Protein AF-A0A227J2Y8-F1 (afdb_monomer)

Sequence (54 aa):
MHQQIIKFWFEELTPQNWFENNPELDKHIASRFASVLEQAARCELFNWRDSAQG

Mean predicted aligned error: 2.52 Å

pLDDT: mean 95.43, std 2.85, range [78.81, 98.19]

InterPro domains:
  IPR010323 Protein of unknown function DUF924 [PF06041] (5-53)
  IPR011990 Tetratricopeptide-like helical domain superfamily [SSF48452] (2-54)

Organism: Vibrio parahaemolyticus (NCBI:txid670)

Foldseek 3Di:
DLVVVVCCPPPVDDPVVVVDDDVVVVVVCCVVCVVVVVCVVVCVVVCCVVDPSD

Solvent-accessible surface area (backbone atoms only — not comparable to full-atom values): 3305 Å² total; per-residue (Å²): 113,52,63,59,55,50,41,43,62,70,70,74,42,53,81,65,64,77,76,52,92,46,74,66,58,51,51,50,51,47,71,74,41,43,71,56,52,53,36,50,75,68,54,72,53,61,69,36,72,79,40,97,77,57

Radius of gyration: 12.28 Å; Cα contacts (8 Å, |Δi|>4): 21; chains: 1; bounding box: 29×19×26 Å

Structure (mmCIF, N/CA/C/O backbone):
data_AF-A0A227J2Y8-F1
#
_entry.id   AF-A0A227J2Y8-F1
#
loop_
_atom_site.group_PDB
_atom_site.id
_atom_site.type_symbol
_atom_site.label_atom_id
_atom_site.label_alt_id
_atom_site.label_comp_id
_atom_site.label_asym_id
_atom_site.label_entity_id
_atom_site.label_seq_id
_atom_site.pdbx_PDB_ins_code
_atom_site.Cartn_x
_atom_site.Cartn_y
_atom_site.Cartn_z
_atom_site.occupancy
_atom_site.B_iso_or_equiv
_atom_site.auth_seq_id
_atom_site.auth_comp_id
_atom_site.auth_asym_id
_atom_site.auth_atom_id
_atom_site.pdbx_PDB_model_num
ATOM 1 N N . MET A 1 1 ? 9.026 -7.109 0.823 1.00 78.81 1 MET A N 1
ATOM 2 C CA . MET A 1 1 ? 8.541 -5.806 1.332 1.00 78.81 1 MET A CA 1
ATOM 3 C C . MET A 1 1 ? 7.142 -5.509 0.788 1.00 78.81 1 MET A C 1
ATOM 5 O O . MET A 1 1 ? 6.245 -5.362 1.607 1.00 78.81 1 MET A O 1
ATOM 9 N N . HIS A 1 2 ? 6.899 -5.606 -0.531 1.00 90.75 2 HIS A N 1
ATOM 10 C CA . HIS A 1 2 ? 5.539 -5.602 -1.115 1.00 90.75 2 HIS A CA 1
ATOM 11 C C . HIS A 1 2 ? 4.596 -6.645 -0.476 1.00 90.75 2 HIS A C 1
ATOM 13 O O . HIS A 1 2 ? 3.443 -6.344 -0.187 1.00 90.75 2 HIS A O 1
ATOM 19 N N . GLN A 1 3 ? 5.104 -7.836 -0.122 1.00 93.56 3 GLN A N 1
ATOM 20 C CA . GLN A 1 3 ? 4.301 -8.892 0.509 1.00 93.56 3 GLN A CA 1
ATOM 21 C C . GLN A 1 3 ? 3.655 -8.462 1.837 1.00 93.56 3 GLN A C 1
ATOM 23 O O . GLN A 1 3 ? 2.558 -8.912 2.147 1.00 93.56 3 GLN A O 1
ATOM 28 N N . GLN A 1 4 ? 4.308 -7.602 2.626 1.00 94.31 4 GLN A N 1
ATOM 29 C CA . GLN A 1 4 ? 3.737 -7.109 3.887 1.00 94.31 4 GLN A CA 1
ATOM 30 C C . GLN A 1 4 ? 2.587 -6.130 3.637 1.00 94.31 4 GLN A C 1
ATOM 32 O O . GLN A 1 4 ? 1.620 -6.137 4.387 1.00 94.31 4 GLN A O 1
ATOM 37 N N . ILE A 1 5 ? 2.671 -5.332 2.567 1.00 95.62 5 ILE A N 1
ATOM 38 C CA . ILE A 1 5 ? 1.596 -4.430 2.137 1.00 95.62 5 ILE A CA 1
ATOM 39 C C . ILE A 1 5 ? 0.408 -5.254 1.641 1.00 95.62 5 ILE A C 1
ATOM 41 O O . ILE A 1 5 ? -0.715 -5.017 2.065 1.00 95.62 5 ILE A O 1
ATOM 45 N N . ILE A 1 6 ? 0.654 -6.271 0.809 1.00 95.69 6 ILE A N 1
ATOM 46 C CA . ILE A 1 6 ? -0.398 -7.175 0.326 1.00 95.69 6 ILE A CA 1
ATOM 47 C C . ILE A 1 6 ? -1.092 -7.864 1.504 1.00 95.69 6 ILE A C 1
ATOM 49 O O . ILE A 1 6 ? -2.313 -7.827 1.597 1.00 95.69 6 ILE A O 1
ATOM 53 N N . LYS A 1 7 ? -0.335 -8.439 2.444 1.00 96.62 7 LYS A N 1
ATOM 54 C CA . LYS A 1 7 ? -0.924 -9.063 3.638 1.00 96.62 7 LYS A CA 1
ATOM 55 C C . LYS A 1 7 ? -1.729 -8.077 4.472 1.00 96.62 7 LYS A C 1
ATOM 57 O O . LYS A 1 7 ? -2.834 -8.401 4.884 1.00 96.62 7 LYS A O 1
ATOM 62 N N . PHE A 1 8 ? -1.227 -6.862 4.664 1.00 96.56 8 PHE A N 1
ATOM 63 C CA . PHE A 1 8 ? -1.973 -5.835 5.377 1.00 96.56 8 PHE A CA 1
ATOM 64 C C . PHE A 1 8 ? -3.329 -5.553 4.712 1.00 96.56 8 PHE A C 1
ATOM 66 O O . PHE A 1 8 ? -4.360 -5.600 5.373 1.00 96.56 8 PHE A O 1
ATOM 73 N N . TRP A 1 9 ? -3.353 -5.344 3.395 1.00 95.81 9 TRP A N 1
ATOM 74 C CA . TRP A 1 9 ? -4.591 -5.030 2.680 1.00 95.81 9 TRP A CA 1
ATOM 75 C C . TRP A 1 9 ? -5.570 -6.207 2.570 1.00 95.81 9 TRP A C 1
ATOM 77 O O . TRP A 1 9 ? -6.775 -5.974 2.632 1.00 95.81 9 TRP A O 1
ATOM 87 N N . PHE A 1 10 ? -5.081 -7.441 2.404 1.00 95.06 10 PHE A N 1
ATOM 88 C CA . PHE A 1 10 ? -5.921 -8.611 2.103 1.00 95.06 10 PHE A CA 1
ATOM 89 C C . PHE A 1 10 ? -6.152 -9.576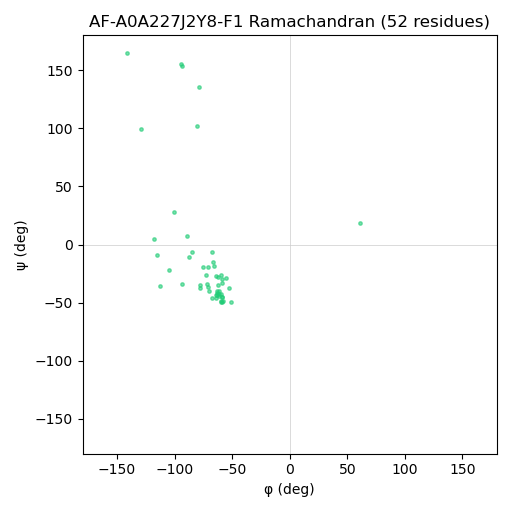 3.276 1.00 95.06 10 PHE A C 1
ATOM 91 O O . PHE A 1 10 ? -7.112 -10.341 3.229 1.00 95.06 10 PHE A O 1
ATOM 98 N N . GLU A 1 11 ? -5.295 -9.576 4.299 1.00 96.50 11 GLU A N 1
ATOM 99 C CA . GLU A 1 11 ? -5.412 -10.458 5.474 1.00 96.50 11 GLU A CA 1
ATOM 100 C C . GLU A 1 11 ? -5.738 -9.679 6.759 1.00 96.50 11 GLU A C 1
ATOM 102 O O . GLU A 1 11 ? -6.466 -10.194 7.605 1.00 96.50 11 GLU A O 1
ATOM 107 N N . GLU A 1 12 ? -5.214 -8.458 6.927 1.00 95.81 12 GLU A N 1
ATOM 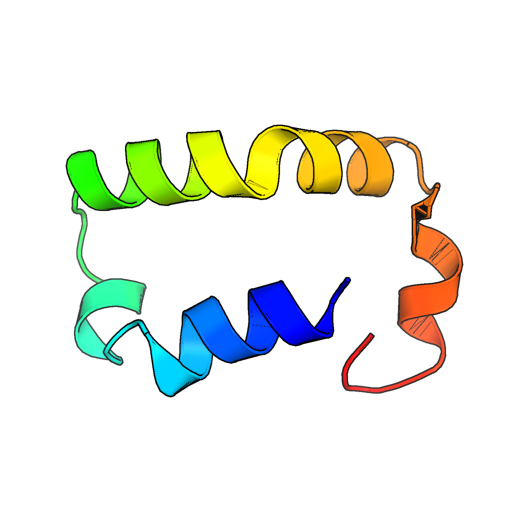108 C CA . GLU A 1 12 ? -5.421 -7.665 8.154 1.00 95.81 12 GLU A CA 1
ATOM 109 C C . GLU A 1 12 ? -6.615 -6.701 8.055 1.00 95.81 12 GLU A C 1
ATOM 111 O O . GLU A 1 12 ? -7.300 -6.467 9.052 1.00 95.81 12 GLU A O 1
ATOM 116 N N . LEU A 1 13 ? -6.883 -6.146 6.868 1.00 95.88 13 LEU A N 1
ATOM 117 C CA . LEU A 1 13 ? -8.042 -5.289 6.620 1.00 95.88 13 LEU A CA 1
ATOM 118 C C . LEU A 1 13 ? -9.236 -6.071 6.082 1.00 95.88 13 LEU A C 1
ATOM 120 O O . LEU A 1 13 ? -9.105 -7.088 5.404 1.00 95.88 13 LEU A O 1
ATOM 124 N N . THR A 1 14 ? -10.428 -5.536 6.335 1.00 94.50 14 THR A N 1
ATO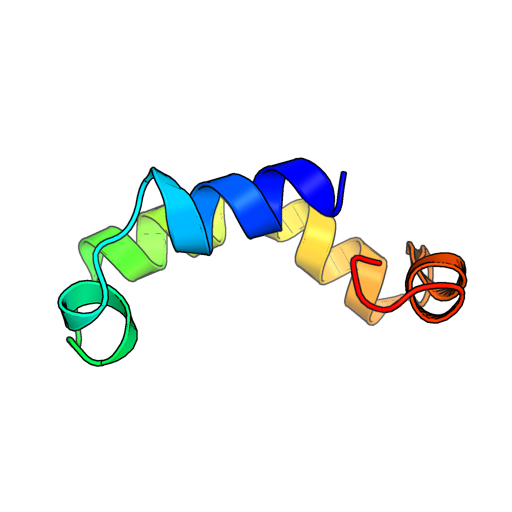M 125 C CA . THR A 1 14 ? -11.652 -6.009 5.687 1.00 94.50 14 THR A CA 1
ATOM 126 C C . THR A 1 14 ? -11.966 -5.162 4.449 1.00 94.50 14 THR A C 1
ATOM 128 O O . THR A 1 14 ? -11.603 -3.984 4.415 1.00 94.50 14 THR A O 1
ATOM 131 N N . PRO A 1 15 ? -12.713 -5.689 3.459 1.00 93.81 15 PRO A N 1
ATOM 132 C CA . PRO A 1 15 ? -13.139 -4.901 2.300 1.00 93.81 15 PRO A CA 1
ATOM 133 C C . PRO A 1 15 ? -13.903 -3.619 2.662 1.00 93.81 15 PRO A C 1
ATOM 135 O O . PRO A 1 15 ? -13.830 -2.641 1.928 1.00 93.81 15 PRO A O 1
ATOM 138 N N . GLN A 1 16 ? -14.606 -3.589 3.802 1.00 94.81 16 GLN A N 1
ATOM 139 C CA . GLN A 1 16 ? -15.260 -2.375 4.300 1.00 94.81 16 GLN A CA 1
ATOM 140 C C . GLN A 1 16 ? -14.237 -1.281 4.627 1.00 94.81 16 GLN A C 1
ATOM 142 O O . GLN A 1 16 ? -14.448 -0.123 4.274 1.00 94.81 16 GLN A O 1
ATOM 147 N N . ASN A 1 17 ? -13.111 -1.645 5.245 1.00 95.31 17 ASN A N 1
ATOM 148 C CA . ASN A 1 17 ? -12.075 -0.690 5.634 1.00 95.31 17 ASN A CA 1
ATOM 149 C C . ASN A 1 17 ? -11.396 -0.018 4.435 1.00 95.31 17 ASN A C 1
ATOM 151 O O . ASN A 1 17 ? -10.787 1.029 4.604 1.00 95.31 17 ASN A O 1
ATOM 155 N N . TRP A 1 18 ? -11.498 -0.588 3.230 1.00 94.19 18 TRP A N 1
ATOM 156 C CA . TRP A 1 18 ? -10.927 0.015 2.022 1.00 94.19 18 TRP A CA 1
ATOM 157 C C . TRP A 1 18 ? -11.705 1.246 1.546 1.00 94.19 18 TRP A C 1
ATOM 159 O O . TRP A 1 18 ? -11.145 2.100 0.863 1.00 94.19 18 TRP A O 1
ATOM 169 N N . PHE A 1 19 ? -12.997 1.319 1.875 1.00 94.31 19 PHE A N 1
ATOM 170 C CA . PHE A 1 19 ? -13.908 2.371 1.409 1.00 94.31 19 PHE A CA 1
ATOM 171 C C . PHE A 1 19 ? -14.439 3.248 2.547 1.00 94.31 19 PHE A C 1
ATOM 173 O O . PHE A 1 19 ? -15.095 4.259 2.300 1.00 94.31 19 PHE A O 1
ATOM 180 N N . GLU A 1 20 ? -14.184 2.857 3.792 1.00 95.38 20 GLU A N 1
ATOM 181 C CA . GLU A 1 20 ? -14.542 3.619 4.977 1.00 95.38 20 GLU A CA 1
ATOM 182 C C . GLU A 1 20 ? -13.550 4.765 5.206 1.00 95.38 20 GLU A C 1
ATOM 184 O O . GLU A 1 20 ? -12.337 4.579 5.158 1.00 95.38 20 GLU A O 1
ATOM 189 N N . ASN A 1 21 ? -14.067 5.955 5.515 1.00 94.25 21 ASN A N 1
ATOM 190 C CA . ASN A 1 21 ? -13.240 7.051 6.005 1.00 94.25 21 ASN A CA 1
ATOM 191 C C . ASN A 1 21 ? -12.985 6.848 7.505 1.00 94.25 21 ASN A C 1
ATOM 193 O O . ASN A 1 21 ? -13.868 7.108 8.326 1.00 94.25 21 ASN A O 1
ATOM 197 N N . ASN A 1 22 ? -11.794 6.360 7.849 1.00 96.44 22 ASN A N 1
ATOM 198 C CA . ASN A 1 22 ? -11.392 6.082 9.221 1.00 96.44 22 ASN A CA 1
ATOM 199 C C . ASN A 1 22 ? -10.031 6.741 9.527 1.00 96.44 22 ASN A C 1
ATOM 201 O O . ASN A 1 22 ? -8.985 6.160 9.228 1.00 96.44 22 ASN A O 1
ATOM 205 N N . PRO A 1 23 ? -10.021 7.913 10.195 1.00 96.75 23 PRO A N 1
ATOM 206 C CA . PRO A 1 23 ? -8.791 8.657 10.472 1.00 96.75 23 PRO A CA 1
ATOM 207 C C . PRO A 1 23 ? -7.752 7.899 11.310 1.00 96.75 23 PRO A C 1
ATOM 209 O O . PRO A 1 23 ? -6.559 8.188 11.227 1.00 96.75 23 PRO A O 1
ATOM 212 N N . GLU A 1 24 ? -8.178 6.948 12.145 1.00 97.00 24 GLU A N 1
ATOM 213 C CA . GLU A 1 24 ? -7.253 6.140 12.947 1.00 97.00 24 GLU A CA 1
ATOM 214 C C . GLU A 1 24 ? -6.590 5.049 12.102 1.00 97.00 24 GLU A C 1
ATOM 216 O O . GLU A 1 24 ? -5.388 4.805 12.240 1.00 97.00 24 GLU A O 1
ATOM 221 N N . LEU A 1 25 ? -7.335 4.455 11.166 1.00 96.44 25 LEU A N 1
ATOM 222 C CA . LEU A 1 25 ? -6.766 3.563 10.161 1.00 96.44 25 LEU A CA 1
ATOM 223 C C . LEU A 1 25 ? -5.783 4.315 9.253 1.00 96.44 25 LEU A C 1
ATOM 225 O O . LEU A 1 25 ? -4.680 3.821 9.024 1.00 96.44 25 LEU A O 1
ATOM 229 N N . ASP A 1 26 ? -6.123 5.529 8.816 1.00 96.94 26 ASP A N 1
ATOM 230 C CA . ASP A 1 26 ? -5.238 6.363 7.994 1.00 96.94 26 ASP A CA 1
ATOM 231 C C . A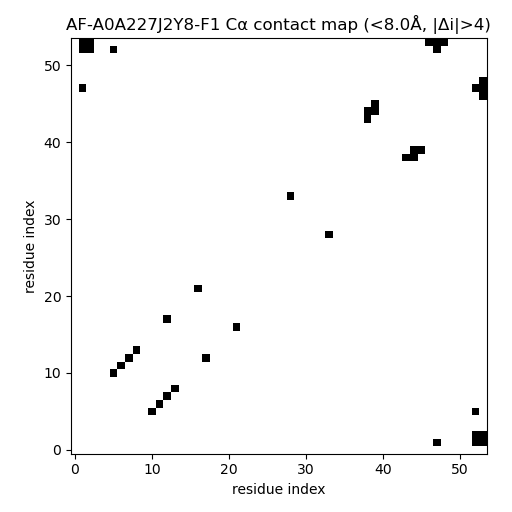SP A 1 26 ? -3.908 6.653 8.701 1.00 96.94 26 ASP A C 1
ATOM 233 O O . ASP A 1 26 ? -2.831 6.488 8.119 1.00 96.94 26 ASP A O 1
ATOM 237 N N . LYS A 1 27 ? -3.955 7.022 9.990 1.00 97.69 27 LYS A N 1
ATOM 238 C CA . LYS A 1 27 ? -2.749 7.208 10.814 1.00 97.69 27 LYS A CA 1
ATOM 239 C C . LYS A 1 27 ? -1.943 5.920 10.937 1.00 97.69 27 LYS A C 1
ATOM 241 O O . LYS A 1 27 ? -0.713 5.969 10.885 1.00 97.69 27 LYS A O 1
ATOM 246 N N . HIS A 1 28 ? -2.610 4.778 11.098 1.00 96.69 28 HIS A N 1
ATOM 247 C CA . HIS A 1 28 ? -1.940 3.485 11.189 1.00 96.69 28 HIS A CA 1
ATOM 248 C C . HIS A 1 28 ? -1.217 3.128 9.882 1.00 96.69 28 HIS A C 1
ATOM 250 O O . HIS A 1 28 ? -0.040 2.763 9.915 1.00 96.69 28 HIS A O 1
ATOM 256 N N . ILE A 1 29 ? -1.877 3.308 8.733 1.00 96.62 29 ILE A N 1
ATOM 257 C CA . ILE A 1 29 ? -1.293 3.102 7.399 1.00 96.62 29 ILE A CA 1
ATOM 258 C C . ILE A 1 29 ? -0.092 4.027 7.199 1.00 96.62 29 ILE A C 1
ATOM 260 O O . ILE A 1 29 ? 0.988 3.560 6.826 1.00 96.62 29 ILE A O 1
ATOM 264 N N . ALA A 1 30 ? -0.254 5.321 7.493 1.00 97.00 30 ALA A N 1
ATOM 265 C CA . ALA A 1 30 ? 0.809 6.309 7.359 1.00 97.00 30 ALA A CA 1
ATOM 266 C C . ALA A 1 30 ? 2.013 5.953 8.240 1.00 97.00 30 ALA A C 1
ATOM 268 O O . ALA A 1 30 ? 3.137 5.899 7.751 1.00 97.00 30 ALA A O 1
ATOM 269 N N . SER A 1 31 ? 1.793 5.629 9.515 1.00 97.00 31 SER A N 1
ATOM 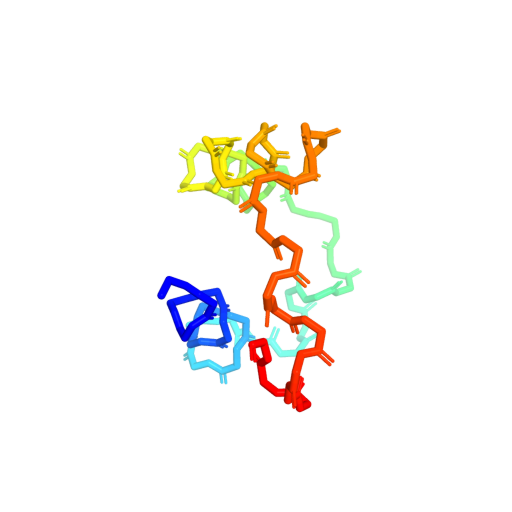270 C CA . SER A 1 31 ? 2.876 5.262 10.430 1.00 97.00 31 SER A CA 1
ATOM 271 C C . SER A 1 31 ? 3.608 3.990 9.996 1.00 97.00 31 SER A C 1
ATOM 273 O O . SER A 1 31 ? 4.833 3.931 10.098 1.00 97.00 31 SER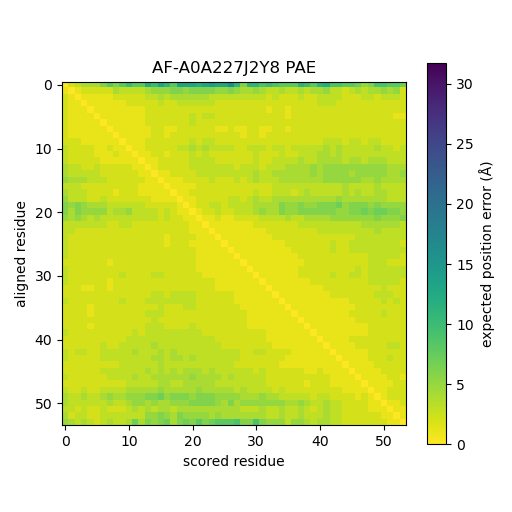 A O 1
ATOM 275 N N . ARG A 1 32 ? 2.883 2.982 9.499 1.00 96.75 32 ARG A N 1
ATOM 276 C CA . ARG A 1 32 ? 3.454 1.678 9.138 1.00 96.75 32 ARG A CA 1
ATOM 277 C C . ARG A 1 32 ? 4.188 1.691 7.798 1.00 96.75 32 ARG A C 1
ATOM 279 O O . ARG A 1 32 ? 5.188 0.989 7.656 1.00 96.75 32 ARG A O 1
ATOM 286 N N . PHE A 1 33 ? 3.717 2.472 6.825 1.00 97.25 33 PHE A N 1
ATOM 287 C CA . PHE A 1 33 ? 4.223 2.429 5.448 1.00 97.25 33 PHE A CA 1
ATOM 288 C C . PHE A 1 33 ? 4.857 3.735 4.947 1.00 97.25 33 PHE A C 1
ATOM 290 O O . PHE A 1 33 ? 5.289 3.768 3.796 1.00 97.25 33 PHE A O 1
ATOM 297 N N . ALA A 1 34 ? 5.004 4.774 5.784 1.00 97.25 34 ALA A N 1
ATOM 298 C CA . ALA A 1 34 ? 5.627 6.051 5.400 1.00 97.25 34 ALA A CA 1
ATOM 299 C C . ALA A 1 34 ? 6.994 5.881 4.720 1.00 97.25 34 ALA A C 1
ATOM 301 O O . ALA A 1 34 ? 7.205 6.399 3.628 1.00 97.25 34 ALA A O 1
ATOM 302 N N . SER A 1 35 ? 7.903 5.096 5.307 1.00 96.81 35 SER A N 1
ATOM 303 C CA . SER A 1 35 ? 9.227 4.876 4.707 1.00 96.81 35 SER A CA 1
ATOM 304 C C . SER A 1 35 ? 9.139 4.188 3.341 1.00 96.81 35 SER A C 1
ATOM 306 O O . SER A 1 35 ? 9.910 4.499 2.439 1.00 96.81 35 SER A O 1
ATOM 308 N N . VAL A 1 36 ? 8.178 3.278 3.158 1.00 96.62 36 VAL A N 1
ATOM 309 C CA . VAL A 1 36 ? 7.982 2.589 1.877 1.00 96.62 36 VAL A CA 1
ATOM 310 C C . VAL A 1 36 ? 7.447 3.549 0.820 1.00 96.62 36 VAL A C 1
ATOM 312 O O . VAL A 1 36 ? 7.899 3.521 -0.322 1.00 96.62 36 VAL A O 1
ATOM 315 N N . LEU A 1 37 ? 6.521 4.427 1.213 1.00 96.88 37 LEU A N 1
ATOM 316 C CA . LEU A 1 37 ? 5.992 5.482 0.356 1.00 96.88 37 LEU A CA 1
ATOM 317 C C . LEU A 1 37 ? 7.100 6.448 -0.086 1.00 96.88 37 LEU A C 1
ATOM 319 O O . LEU A 1 37 ? 7.168 6.795 -1.262 1.00 96.88 37 LEU A O 1
ATOM 323 N N . GLU A 1 38 ? 8.000 6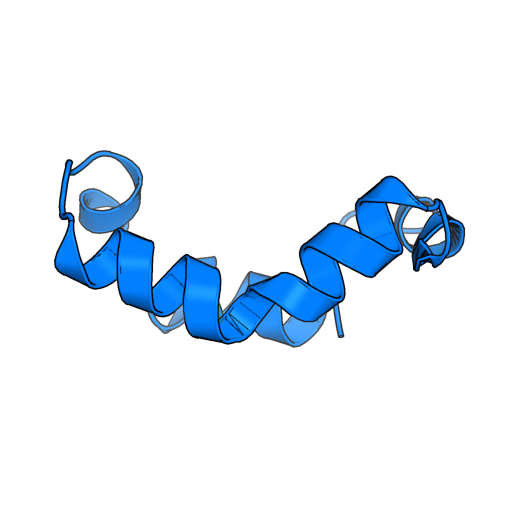.833 0.822 1.00 97.94 38 GLU A N 1
ATOM 324 C CA . GLU A 1 38 ? 9.159 7.672 0.492 1.00 97.94 38 GLU A CA 1
ATOM 325 C C . GLU A 1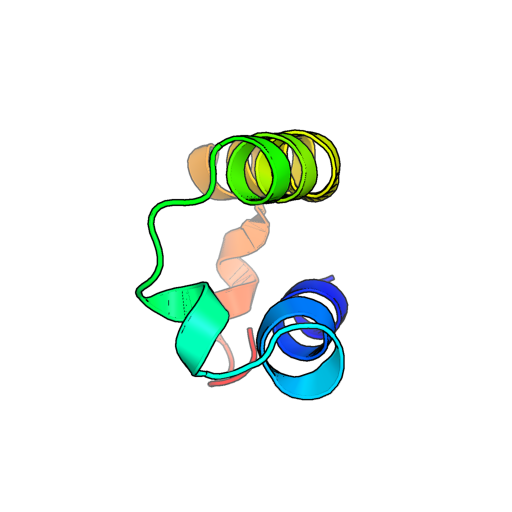 38 ? 10.102 6.997 -0.515 1.00 97.94 38 GLU A C 1
ATOM 327 O O . GLU A 1 38 ? 10.517 7.635 -1.484 1.00 97.94 38 GLU A O 1
ATOM 332 N N . GLN A 1 39 ? 10.407 5.708 -0.333 1.00 97.69 39 GLN A N 1
ATOM 333 C CA . GLN A 1 39 ? 11.238 4.935 -1.267 1.00 97.69 39 GLN A CA 1
ATOM 334 C C . GLN A 1 39 ? 10.567 4.808 -2.644 1.00 97.69 39 GLN A C 1
ATOM 336 O O . GLN A 1 39 ? 11.205 5.016 -3.679 1.00 97.69 39 GLN A O 1
ATOM 341 N N . ALA A 1 40 ? 9.260 4.525 -2.670 1.00 96.25 40 ALA A N 1
ATOM 342 C CA . ALA A 1 40 ? 8.474 4.470 -3.901 1.00 96.25 40 ALA A CA 1
ATOM 343 C C . ALA A 1 40 ? 8.507 5.813 -4.649 1.00 96.25 40 ALA A C 1
ATOM 345 O O . ALA A 1 40 ? 8.756 5.839 -5.855 1.00 96.25 40 ALA A O 1
ATOM 346 N N . ALA A 1 41 ? 8.332 6.930 -3.932 1.00 97.69 41 ALA A N 1
ATOM 347 C CA . ALA A 1 41 ? 8.378 8.278 -4.497 1.00 97.69 41 ALA A CA 1
ATOM 348 C C . ALA A 1 41 ? 9.753 8.630 -5.098 1.00 97.69 41 ALA A C 1
ATOM 350 O O . ALA A 1 41 ? 9.830 9.407 -6.049 1.00 97.69 41 ALA A O 1
ATOM 351 N N . ARG A 1 42 ? 10.835 8.026 -4.589 1.00 98.19 42 ARG A N 1
ATOM 352 C CA . ARG A 1 42 ? 12.207 8.162 -5.111 1.00 98.19 42 ARG A CA 1
ATOM 353 C C . ARG A 1 42 ? 12.563 7.138 -6.196 1.00 98.19 42 ARG A C 1
ATOM 355 O O . ARG A 1 42 ? 13.712 7.082 -6.619 1.00 98.19 42 ARG A O 1
ATOM 362 N N . CYS A 1 43 ? 11.597 6.346 -6.667 1.00 96.88 43 CYS A N 1
ATOM 363 C CA . CYS A 1 43 ? 11.797 5.254 -7.630 1.00 96.88 43 CYS A CA 1
ATOM 364 C C . CYS A 1 43 ? 12.743 4.136 -7.150 1.00 96.88 43 CYS A C 1
ATOM 366 O O . CYS A 1 43 ? 13.213 3.339 -7.960 1.00 96.88 43 CYS A O 1
ATOM 368 N N . GLU A 1 44 ? 13.001 4.026 -5.847 1.00 97.88 44 GLU A N 1
ATOM 369 C CA . GLU A 1 44 ? 13.915 3.020 -5.286 1.00 97.88 44 GLU A CA 1
ATOM 370 C C . GLU A 1 44 ? 13.323 1.598 -5.357 1.00 97.88 44 GLU A C 1
ATOM 372 O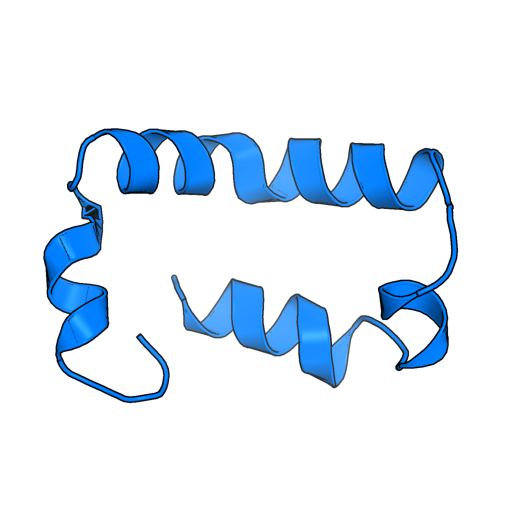 O . GLU A 1 44 ? 14.056 0.615 -5.348 1.00 97.88 44 GLU A O 1
ATOM 377 N N . LEU A 1 45 ? 11.997 1.486 -5.511 1.00 96.44 45 LEU A N 1
ATOM 378 C CA . LEU A 1 45 ? 11.246 0.226 -5.611 1.00 96.44 45 LEU A CA 1
ATOM 379 C C . LEU A 1 45 ? 10.874 -0.134 -7.061 1.00 96.44 45 LEU A C 1
ATOM 381 O O . LEU A 1 45 ? 9.850 -0.764 -7.318 1.00 96.44 45 LEU A O 1
ATOM 385 N N . PHE A 1 46 ? 11.669 0.305 -8.041 1.00 95.75 46 PHE A N 1
ATOM 386 C CA . PHE A 1 46 ? 11.361 0.134 -9.467 1.00 95.75 46 PHE A CA 1
ATOM 387 C C . PHE A 1 46 ? 11.188 -1.329 -9.896 1.00 95.75 46 PHE A C 1
ATOM 389 O O . PHE A 1 46 ? 10.437 -1.585 -10.842 1.00 95.75 46 PHE A O 1
ATOM 396 N N . ASN A 1 47 ? 11.877 -2.247 -9.214 1.00 95.38 47 ASN A N 1
ATOM 397 C CA . ASN A 1 47 ? 11.832 -3.690 -9.430 1.00 95.38 47 ASN A CA 1
ATOM 398 C C . ASN A 1 47 ? 10.470 -4.293 -9.072 1.00 95.38 47 ASN A C 1
ATOM 400 O O . ASN A 1 47 ? 10.159 -5.390 -9.513 1.00 95.38 47 ASN A O 1
ATOM 404 N N . TRP A 1 48 ? 9.615 -3.565 -8.342 1.00 95.50 48 TRP A N 1
ATOM 405 C CA . TRP A 1 48 ? 8.265 -4.043 -8.052 1.00 95.50 48 TRP A CA 1
ATOM 406 C C . TRP A 1 48 ? 7.359 -4.119 -9.281 1.00 95.50 48 TRP A C 1
ATOM 408 O O . TRP A 1 48 ? 6.236 -4.597 -9.231 1.00 95.50 48 TRP A O 1
ATOM 418 N N . ARG A 1 49 ? 7.820 -3.630 -10.426 1.00 94.75 49 ARG A N 1
ATOM 419 C CA . ARG A 1 49 ? 7.073 -3.740 -11.679 1.00 94.75 49 ARG A CA 1
ATOM 420 C C . ARG A 1 49 ? 7.306 -5.073 -12.390 1.00 94.75 49 ARG A C 1
ATOM 422 O O . ARG A 1 49 ? 6.641 -5.327 -13.389 1.00 94.75 49 ARG A O 1
ATOM 429 N N . ASP A 1 50 ? 8.220 -5.904 -11.888 1.00 96.00 50 ASP A N 1
ATOM 430 C CA . ASP A 1 50 ? 8.605 -7.166 -12.523 1.00 96.00 50 ASP A CA 1
ATOM 431 C C . ASP A 1 50 ? 7.541 -8.263 -12.349 1.00 96.00 50 ASP A C 1
ATOM 433 O O . ASP A 1 50 ? 7.517 -9.229 -13.115 1.00 96.00 50 ASP A O 1
ATOM 437 N N . SER A 1 51 ? 6.635 -8.124 -11.375 1.00 94.88 51 SER A N 1
ATOM 438 C CA . SER A 1 51 ? 5.536 -9.064 -11.153 1.00 94.88 51 SER A CA 1
ATOM 439 C C . SER A 1 51 ? 4.233 -8.367 -10.755 1.00 94.88 51 SER A C 1
ATOM 441 O O . SER A 1 51 ? 4.213 -7.204 -10.362 1.00 94.88 51 SER A O 1
ATOM 443 N N . ALA A 1 52 ? 3.117 -9.098 -10.834 1.00 92.81 52 ALA A N 1
ATOM 444 C CA . ALA A 1 52 ? 1.811 -8.584 -10.418 1.00 92.81 52 ALA A CA 1
ATOM 445 C C . ALA A 1 52 ? 1.741 -8.282 -8.910 1.00 92.81 52 ALA A C 1
ATOM 447 O O . ALA A 1 52 ? 0.950 -7.445 -8.482 1.00 92.81 52 ALA A O 1
ATOM 448 N N . GLN A 1 53 ? 2.545 -8.971 -8.101 1.00 91.88 53 GLN A N 1
ATOM 449 C CA . GLN A 1 53 ? 2.604 -8.800 -6.653 1.00 91.88 53 GLN A CA 1
ATOM 450 C C . GLN A 1 53 ? 3.576 -7.698 -6.219 1.00 91.88 53 GLN A C 1
ATOM 452 O O . GLN A 1 53 ? 3.573 -7.323 -5.044 1.00 91.88 53 GLN A O 1
ATOM 457 N N . GLY A 1 54 ? 4.405 -7.189 -7.129 1.00 89.62 54 GLY A N 1
ATOM 458 C CA . GLY A 1 54 ? 5.511 -6.308 -6.782 1.00 89.62 54 GLY A CA 1
ATOM 459 C C . GLY A 1 54 ? 6.874 -6.931 -7.014 1.00 89.62 54 GLY A C 1
ATOM 460 O O . GLY A 1 54 ? 7.017 -7.848 -7.850 1.00 89.62 54 GLY A O 1
#

Secondary structure (DSSP, 8-state):
-HHHHHHIIIIIS-GGGGTS--HHHHHHHHHHHHHHHHHHHTTTTGGGGSSTT-